Protein AF-A0A0G0PW01-F1 (afdb_monomer)

Structure (mmCIF, N/CA/C/O backbone):
data_AF-A0A0G0PW01-F1
#
_entry.id   AF-A0A0G0PW01-F1
#
loop_
_atom_site.group_PDB
_atom_site.id
_atom_site.type_symbol
_atom_site.label_atom_id
_atom_site.label_alt_id
_atom_site.label_comp_id
_atom_site.label_asym_id
_atom_site.label_entity_id
_atom_site.label_seq_id
_atom_site.pdbx_PDB_ins_code
_atom_site.Cartn_x
_atom_site.Cartn_y
_atom_site.Cartn_z
_atom_site.occupancy
_atom_site.B_iso_or_equiv
_atom_site.auth_seq_id
_atom_site.auth_comp_id
_atom_site.auth_asym_id
_atom_site.auth_atom_id
_atom_site.pdbx_PDB_model_num
ATOM 1 N N . MET A 1 1 ? 9.318 -10.463 50.114 1.00 47.72 1 MET A N 1
ATOM 2 C CA . MET A 1 1 ? 10.309 -10.857 49.089 1.00 47.72 1 MET A CA 1
ATOM 3 C C . MET A 1 1 ? 9.824 -12.119 48.393 1.00 47.72 1 MET A C 1
ATOM 5 O O . MET A 1 1 ? 9.838 -13.166 49.015 1.00 47.72 1 MET A O 1
ATOM 9 N N . LYS A 1 2 ? 9.336 -11.999 47.157 1.00 45.19 2 LYS A N 1
ATOM 10 C CA . LYS A 1 2 ? 9.163 -13.082 46.170 1.00 45.19 2 LYS A CA 1
ATOM 11 C C . LYS A 1 2 ? 8.959 -12.382 44.826 1.00 45.19 2 LYS A C 1
ATOM 13 O O . LYS A 1 2 ? 7.853 -12.208 44.335 1.00 45.19 2 LYS A O 1
ATOM 18 N N . ARG A 1 3 ? 10.058 -11.781 44.368 1.00 47.78 3 ARG A N 1
ATOM 19 C CA . ARG A 1 3 ? 10.179 -11.197 43.038 1.00 47.78 3 ARG A CA 1
ATOM 20 C C . ARG A 1 3 ? 10.424 -12.338 42.046 1.00 47.78 3 ARG A C 1
ATOM 22 O O . ARG A 1 3 ? 11.054 -13.321 42.420 1.00 47.78 3 ARG A O 1
ATOM 29 N N . LEU A 1 4 ? 10.017 -12.103 40.800 1.00 53.31 4 LEU A N 1
ATOM 30 C CA . LEU A 1 4 ? 10.649 -12.639 39.589 1.00 53.31 4 LEU A CA 1
ATOM 31 C C . LEU A 1 4 ? 10.606 -14.163 39.408 1.00 53.31 4 LEU A C 1
ATOM 33 O O . LEU A 1 4 ? 11.630 -14.814 39.544 1.00 53.31 4 LEU A O 1
ATOM 37 N N . LEU A 1 5 ? 9.455 -14.717 39.012 1.00 52.75 5 LEU A N 1
ATOM 38 C CA . LEU A 1 5 ? 9.391 -16.038 38.359 1.00 52.75 5 LEU A CA 1
ATOM 39 C C . LEU A 1 5 ? 8.287 -16.103 37.283 1.00 52.75 5 LEU A C 1
ATOM 41 O O . LEU A 1 5 ? 7.531 -17.064 37.225 1.00 52.75 5 LEU A O 1
ATOM 45 N N . ILE A 1 6 ? 8.166 -15.077 36.433 1.00 54.22 6 ILE A N 1
ATOM 46 C CA . ILE A 1 6 ? 7.366 -15.160 35.192 1.00 54.22 6 ILE A CA 1
ATOM 47 C C . ILE A 1 6 ? 8.148 -14.466 34.071 1.00 54.22 6 ILE A C 1
ATOM 49 O O . ILE A 1 6 ? 7.755 -13.445 33.524 1.00 54.22 6 ILE A O 1
ATOM 53 N N . THR A 1 7 ? 9.336 -14.984 33.789 1.00 53.75 7 THR A N 1
ATOM 54 C CA . THR A 1 7 ? 10.178 -14.557 32.666 1.00 53.75 7 THR A CA 1
ATOM 55 C C . THR A 1 7 ? 10.731 -15.804 32.018 1.00 53.75 7 THR A C 1
ATOM 57 O O . THR A 1 7 ? 11.849 -16.191 32.335 1.00 53.75 7 THR A O 1
ATOM 60 N N . THR A 1 8 ? 9.906 -16.470 31.211 1.00 56.50 8 THR A N 1
ATOM 61 C CA . THR A 1 8 ? 10.249 -17.310 30.046 1.00 56.50 8 THR A CA 1
ATOM 62 C C . THR A 1 8 ? 9.093 -18.267 29.793 1.00 56.50 8 THR A C 1
ATOM 64 O O . THR A 1 8 ? 8.891 -19.185 30.574 1.00 56.50 8 THR A O 1
ATOM 67 N N . PHE A 1 9 ? 8.346 -18.059 28.707 1.00 50.28 9 PHE A N 1
ATOM 68 C CA . PHE A 1 9 ? 7.967 -19.140 27.797 1.00 50.28 9 PHE A CA 1
ATOM 69 C C . PHE A 1 9 ? 7.295 -18.567 26.537 1.00 50.28 9 PHE A C 1
ATOM 71 O O . PHE A 1 9 ? 6.239 -17.953 26.610 1.00 50.28 9 PHE A O 1
ATOM 78 N N . ILE A 1 10 ? 7.934 -18.856 25.399 1.00 53.47 10 ILE A N 1
ATOM 79 C CA . ILE A 1 10 ? 7.329 -19.067 24.077 1.00 53.47 10 ILE A CA 1
ATOM 80 C C . ILE A 1 10 ? 6.764 -17.826 23.373 1.00 53.47 10 ILE A C 1
ATOM 82 O O . ILE A 1 10 ? 5.617 -17.452 23.557 1.00 53.47 10 ILE A O 1
ATOM 86 N N . PHE A 1 11 ? 7.543 -17.288 22.436 1.00 50.56 11 PHE A N 1
ATOM 87 C CA . PHE A 1 11 ? 7.247 -17.482 21.010 1.00 50.56 11 PHE A CA 1
ATOM 88 C C . PHE A 1 11 ? 8.539 -17.244 20.218 1.00 50.56 11 PHE A C 1
ATOM 90 O O . PHE A 1 11 ? 8.787 -16.198 19.629 1.00 50.56 11 PHE A O 1
ATOM 97 N N . GLY A 1 12 ? 9.422 -18.244 20.279 1.00 49.25 12 GLY A N 1
ATOM 98 C CA . GLY A 1 12 ? 10.490 -18.409 19.302 1.00 49.25 12 GLY A CA 1
ATOM 99 C C . GLY A 1 12 ? 9.874 -18.893 17.995 1.00 49.25 12 GLY A C 1
ATOM 100 O O . GLY A 1 12 ? 9.950 -20.072 17.675 1.00 49.25 12 GLY A O 1
ATOM 101 N N . SER A 1 13 ? 9.208 -17.998 17.275 1.00 56.59 13 SER A N 1
ATOM 102 C CA . SER A 1 13 ? 8.782 -18.226 15.900 1.00 56.59 13 SER A CA 1
ATOM 103 C C . SER A 1 13 ? 9.804 -17.579 14.979 1.00 56.59 13 SER A C 1
ATOM 105 O O . SER A 1 13 ? 9.817 -16.368 14.789 1.00 56.59 13 SER A O 1
ATOM 107 N N . LEU A 1 14 ? 10.698 -18.439 14.491 1.00 51.69 14 LEU A N 1
ATOM 108 C CA . LEU A 1 14 ? 11.263 -18.436 13.146 1.00 51.69 14 LEU A CA 1
ATOM 109 C C . LEU A 1 14 ? 11.330 -17.061 12.460 1.00 51.69 14 LEU A C 1
ATOM 111 O O . LEU A 1 14 ? 10.460 -16.706 11.674 1.00 51.69 14 LEU A O 1
ATOM 115 N N . LEU A 1 15 ? 12.450 -16.366 12.639 1.00 51.12 15 LEU A N 1
ATOM 116 C CA . LEU A 1 15 ? 12.976 -15.498 11.589 1.00 51.12 15 LEU A CA 1
ATOM 117 C C . LEU A 1 15 ? 13.936 -16.332 10.738 1.00 51.12 15 LEU A C 1
ATOM 119 O O . LEU A 1 15 ? 15.152 -16.164 10.781 1.00 51.12 15 LEU A O 1
ATOM 123 N N . VAL A 1 16 ? 13.384 -17.288 9.987 1.00 55.12 16 VAL A N 1
ATOM 124 C CA . VAL A 1 16 ? 14.065 -17.770 8.785 1.00 55.12 16 VAL A CA 1
ATOM 125 C C . VAL A 1 16 ? 13.809 -16.691 7.744 1.00 55.12 16 VAL A C 1
ATOM 127 O O . VAL A 1 16 ? 12.796 -16.716 7.052 1.00 55.12 16 VAL A O 1
ATOM 130 N N . ALA A 1 17 ? 14.706 -15.708 7.673 1.00 48.94 17 ALA A N 1
ATOM 131 C CA . ALA A 1 17 ? 14.814 -14.835 6.513 1.00 48.94 17 ALA A CA 1
ATOM 132 C C . ALA A 1 17 ? 15.325 -15.692 5.346 1.00 48.94 17 ALA A C 1
ATOM 134 O O . ALA A 1 17 ? 16.511 -15.709 5.024 1.00 48.94 17 ALA A O 1
ATOM 135 N N . GLY A 1 18 ? 14.435 -16.510 4.783 1.00 51.41 18 GLY A N 1
ATOM 136 C CA . GLY A 1 18 ? 14.690 -17.195 3.532 1.00 51.41 18 GLY A CA 1
ATOM 137 C C . GLY A 1 18 ? 14.841 -16.134 2.457 1.00 51.41 18 GLY A C 1
ATOM 138 O O . GLY A 1 18 ? 13.980 -15.272 2.307 1.00 51.41 18 GLY A O 1
ATOM 139 N N . SER A 1 19 ? 15.951 -16.172 1.729 1.00 57.81 19 SER A N 1
ATOM 140 C CA . SER A 1 19 ? 16.142 -15.352 0.542 1.00 57.81 19 SER A CA 1
ATOM 141 C C . SER A 1 19 ? 15.100 -15.781 -0.492 1.00 57.81 19 SER A C 1
ATOM 143 O O . SER A 1 19 ? 15.288 -16.778 -1.191 1.00 57.81 19 SER A O 1
ATOM 145 N N . VAL A 1 20 ? 13.978 -15.065 -0.569 1.00 50.69 20 VAL A N 1
ATOM 146 C CA . VAL A 1 20 ? 13.035 -15.197 -1.680 1.00 50.69 20 VAL A CA 1
ATOM 147 C C . VAL A 1 20 ? 13.731 -14.655 -2.923 1.00 50.69 20 VAL A C 1
ATOM 149 O O . VAL A 1 20 ? 13.790 -13.457 -3.172 1.00 50.69 20 VAL A O 1
ATOM 152 N N . ASN A 1 21 ? 14.360 -15.551 -3.680 1.00 51.66 21 ASN A N 1
ATOM 153 C CA . ASN A 1 21 ? 14.868 -15.212 -4.998 1.00 51.66 21 ASN A CA 1
ATOM 154 C C . ASN A 1 21 ? 13.649 -15.094 -5.916 1.00 51.66 21 ASN A C 1
ATOM 156 O O . ASN A 1 21 ? 13.054 -16.106 -6.283 1.00 51.66 21 ASN A O 1
ATOM 160 N N . ALA A 1 22 ? 13.266 -13.868 -6.271 1.00 51.78 22 ALA A N 1
ATOM 161 C CA . ALA A 1 22 ? 12.270 -13.598 -7.302 1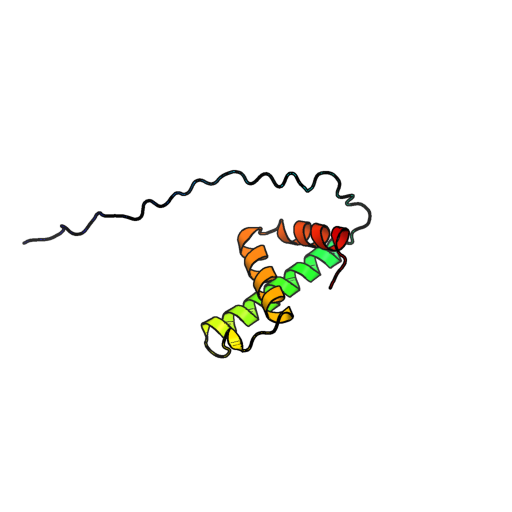.00 51.78 22 ALA A CA 1
ATOM 162 C C . ALA A 1 22 ? 12.851 -13.976 -8.682 1.00 51.78 22 ALA A C 1
ATOM 164 O O . ALA A 1 22 ? 13.260 -13.130 -9.470 1.00 51.78 22 ALA A O 1
ATOM 165 N N . GLN A 1 23 ? 12.951 -15.280 -8.961 1.00 51.28 23 GLN A N 1
ATOM 166 C CA . GLN A 1 23 ? 13.566 -15.830 -10.180 1.00 51.28 23 GLN A CA 1
ATOM 167 C C . GLN A 1 23 ? 12.717 -15.612 -11.446 1.00 51.28 23 GLN A C 1
ATOM 169 O O . GLN A 1 23 ? 13.181 -15.892 -12.547 1.00 51.28 23 GLN A O 1
ATOM 174 N N . MET A 1 24 ? 11.492 -15.096 -11.311 1.00 51.69 24 MET A N 1
ATOM 175 C CA . MET A 1 24 ? 10.579 -14.832 -12.433 1.00 51.69 24 MET A CA 1
ATOM 176 C C . MET A 1 24 ? 10.896 -13.524 -13.190 1.00 51.69 24 MET A C 1
ATOM 178 O O . MET A 1 24 ? 10.285 -13.264 -14.218 1.00 51.69 24 MET A O 1
ATOM 182 N N . MET A 1 25 ? 11.880 -12.728 -12.748 1.00 56.22 25 MET A N 1
ATOM 183 C CA . MET A 1 25 ? 12.142 -11.371 -13.274 1.00 56.22 25 MET A CA 1
ATOM 184 C C . MET A 1 25 ? 13.196 -11.288 -14.394 1.00 56.22 25 MET A C 1
ATOM 186 O O . MET A 1 25 ? 13.688 -10.212 -14.724 1.00 56.22 25 MET A O 1
ATOM 190 N N . GLY A 1 26 ? 13.590 -12.421 -14.980 1.00 52.88 26 GLY A N 1
ATOM 191 C CA . GLY A 1 26 ? 14.800 -12.529 -15.807 1.00 52.88 26 GLY A CA 1
ATOM 192 C C . GLY A 1 26 ? 14.788 -11.844 -17.182 1.00 52.88 26 GLY A C 1
ATOM 193 O O . GLY A 1 26 ? 15.805 -11.915 -17.866 1.00 52.88 26 GLY A O 1
ATOM 194 N N . ASN A 1 27 ? 13.692 -11.211 -17.618 1.00 59.03 27 ASN A N 1
ATOM 195 C CA . ASN A 1 27 ? 13.595 -10.645 -18.975 1.00 59.03 27 ASN A CA 1
ATOM 196 C C . ASN A 1 27 ? 12.902 -9.272 -19.057 1.00 59.03 27 ASN A C 1
ATOM 198 O O . ASN A 1 27 ? 12.380 -8.904 -20.109 1.00 59.03 27 ASN A O 1
ATOM 202 N N . PHE A 1 28 ? 12.885 -8.508 -17.964 1.00 65.25 28 PHE A N 1
ATOM 203 C CA . PHE A 1 28 ? 12.332 -7.156 -17.976 1.00 65.25 28 PHE A CA 1
ATOM 204 C C . PHE A 1 28 ? 13.263 -6.190 -18.733 1.00 65.25 28 PHE A C 1
ATOM 206 O O . PHE A 1 28 ? 14.378 -5.892 -18.294 1.00 65.25 28 PHE A O 1
ATOM 213 N N . SER A 1 29 ? 12.818 -5.708 -19.899 1.00 61.06 29 SER A N 1
ATOM 214 C CA . SER A 1 29 ? 13.557 -4.719 -20.693 1.00 61.06 29 SER A CA 1
ATOM 215 C C . SER A 1 29 ? 13.215 -3.307 -20.214 1.00 61.06 29 SER A C 1
ATOM 217 O O . SER A 1 29 ? 12.178 -2.753 -20.559 1.00 61.06 29 SER A O 1
ATOM 219 N N . ASN A 1 30 ? 14.122 -2.726 -19.433 1.00 63.72 30 ASN A N 1
ATOM 220 C CA . ASN A 1 30 ? 13.991 -1.441 -18.732 1.00 63.72 30 ASN A CA 1
ATOM 221 C C . ASN A 1 30 ? 13.887 -0.204 -19.675 1.00 63.72 30 ASN A C 1
ATOM 223 O O . ASN A 1 30 ? 13.468 0.874 -19.274 1.00 63.72 30 ASN A O 1
ATOM 227 N N . THR A 1 31 ? 14.218 -0.344 -20.961 1.00 63.56 31 THR A N 1
ATOM 228 C CA . THR A 1 31 ? 14.447 0.782 -21.889 1.00 63.56 31 THR A CA 1
ATOM 229 C C . THR A 1 31 ? 13.208 1.549 -22.367 1.00 63.56 31 THR A C 1
ATOM 231 O O . THR A 1 31 ? 13.374 2.573 -23.023 1.00 63.56 31 THR A O 1
ATOM 234 N N . THR A 1 32 ? 11.990 1.069 -22.107 1.00 73.88 32 THR A N 1
ATOM 235 C CA . THR A 1 32 ? 10.739 1.716 -22.564 1.00 73.88 32 THR A CA 1
ATOM 236 C C . THR A 1 32 ? 9.866 2.238 -21.427 1.00 73.88 32 THR A C 1
ATOM 238 O O . THR A 1 32 ? 8.774 2.725 -21.696 1.00 73.88 32 THR A O 1
ATOM 241 N N . VAL A 1 33 ? 10.313 2.110 -20.177 1.00 80.56 33 VAL A N 1
ATOM 242 C CA . VAL A 1 33 ? 9.533 2.490 -18.994 1.00 80.56 33 VAL A CA 1
ATOM 243 C C . VAL A 1 33 ? 9.905 3.908 -18.572 1.00 80.56 33 VAL A C 1
ATOM 245 O O . VAL A 1 33 ? 11.088 4.205 -18.387 1.00 80.56 33 VAL A O 1
ATOM 248 N N . ASP A 1 34 ? 8.908 4.783 -18.416 1.00 88.19 34 ASP A N 1
ATOM 249 C CA . ASP A 1 34 ? 9.105 6.075 -17.759 1.00 88.19 34 ASP A CA 1
ATOM 250 C C . ASP A 1 34 ? 9.198 5.857 -16.245 1.00 88.19 34 ASP A C 1
ATOM 252 O O . ASP A 1 34 ? 8.207 5.738 -15.530 1.00 88.19 34 ASP A O 1
ATOM 256 N N . TRP A 1 35 ? 10.428 5.767 -15.747 1.00 87.75 35 TRP A N 1
ATOM 257 C CA . TRP A 1 35 ? 10.681 5.527 -14.328 1.00 87.75 35 TRP A CA 1
ATOM 258 C C . TRP A 1 35 ? 10.240 6.660 -13.418 1.00 87.75 35 TRP A C 1
ATOM 260 O O . TRP A 1 35 ? 9.976 6.400 -12.248 1.00 87.75 35 TRP A O 1
ATOM 270 N N . ASN A 1 36 ? 10.183 7.897 -13.915 1.00 91.12 36 ASN A N 1
ATOM 271 C CA . ASN A 1 36 ? 9.709 8.999 -13.087 1.00 91.12 36 ASN A CA 1
ATOM 272 C C . ASN A 1 36 ? 8.207 8.851 -12.860 1.00 91.12 36 ASN A C 1
ATOM 274 O O . ASN A 1 36 ? 7.766 8.942 -11.718 1.00 91.12 36 ASN A O 1
ATOM 278 N N . GLU A 1 37 ? 7.462 8.547 -13.925 1.00 90.44 37 GLU A N 1
ATOM 279 C CA . GLU A 1 37 ? 6.029 8.271 -13.848 1.00 90.44 37 GLU A CA 1
ATOM 280 C C . GLU A 1 37 ? 5.745 7.072 -12.940 1.00 90.44 37 GLU A C 1
ATOM 282 O O . GLU A 1 37 ? 4.963 7.204 -12.007 1.00 90.44 37 GLU A O 1
ATOM 287 N N . VAL A 1 38 ? 6.441 5.942 -13.117 1.00 90.81 38 VAL A N 1
ATOM 288 C CA . VAL A 1 38 ? 6.222 4.750 -12.278 1.00 90.81 38 VAL A CA 1
ATOM 289 C C . VAL A 1 38 ? 6.509 5.022 -10.802 1.00 90.81 38 VAL A C 1
ATOM 291 O O . VAL A 1 38 ? 5.741 4.603 -9.936 1.00 90.81 38 VAL A O 1
ATOM 294 N N . VAL A 1 39 ? 7.612 5.706 -10.485 1.00 92.31 39 VAL A N 1
ATOM 295 C CA . VAL A 1 39 ? 7.964 6.015 -9.091 1.00 92.31 39 VAL A CA 1
ATOM 296 C C . VAL A 1 39 ? 6.949 6.975 -8.475 1.00 92.31 39 VAL A C 1
ATOM 298 O O . VAL A 1 39 ? 6.534 6.764 -7.337 1.00 92.31 39 VAL A O 1
ATOM 301 N N . GLU A 1 40 ? 6.532 8.008 -9.210 1.00 94.56 40 GLU A N 1
ATOM 302 C CA . GLU A 1 40 ? 5.514 8.954 -8.748 1.00 94.56 40 GLU A CA 1
ATOM 303 C C . GLU A 1 40 ? 4.156 8.266 -8.554 1.00 94.56 40 GLU A C 1
ATOM 305 O O . GLU A 1 40 ? 3.514 8.462 -7.520 1.00 94.56 40 GLU A O 1
ATOM 310 N N . HIS A 1 41 ? 3.761 7.412 -9.500 1.00 92.88 41 HIS A N 1
ATOM 311 C CA . HIS A 1 41 ? 2.534 6.626 -9.446 1.00 92.88 41 HIS A CA 1
ATOM 312 C C . HIS A 1 41 ? 2.509 5.716 -8.219 1.00 92.88 41 HIS A C 1
ATOM 314 O O . HIS A 1 41 ? 1.612 5.827 -7.387 1.00 92.88 41 HIS A O 1
ATOM 320 N N . THR A 1 42 ? 3.559 4.908 -8.050 1.00 94.44 42 THR A N 1
ATOM 321 C CA . THR A 1 42 ? 3.691 3.976 -6.922 1.00 94.44 42 THR A CA 1
ATOM 322 C C . THR A 1 42 ? 3.651 4.727 -5.587 1.00 94.44 42 THR A C 1
ATOM 324 O O . THR A 1 42 ? 2.965 4.323 -4.651 1.00 94.44 42 THR A O 1
ATOM 327 N N . ALA A 1 43 ? 4.346 5.867 -5.485 1.00 96.12 43 ALA A N 1
ATOM 328 C CA . ALA A 1 43 ? 4.349 6.672 -4.264 1.00 96.12 43 ALA A CA 1
ATOM 329 C C . ALA A 1 43 ? 2.963 7.252 -3.932 1.00 96.12 43 ALA A C 1
ATOM 331 O O . ALA A 1 43 ? 2.610 7.378 -2.755 1.00 96.12 43 ALA A O 1
ATOM 332 N N . ARG A 1 44 ? 2.176 7.611 -4.953 1.00 96.62 44 ARG A N 1
ATOM 333 C CA . ARG A 1 44 ? 0.793 8.065 -4.782 1.00 96.62 44 ARG A CA 1
ATOM 334 C C . ARG A 1 44 ? -0.100 6.929 -4.287 1.00 96.62 44 ARG A C 1
ATOM 336 O O . ARG A 1 44 ? -0.791 7.124 -3.290 1.00 96.62 44 ARG A O 1
ATOM 343 N N . GLU A 1 45 ? -0.040 5.759 -4.915 1.00 96.00 45 GLU A N 1
ATOM 344 C CA . GLU A 1 45 ? -0.837 4.586 -4.527 1.00 96.00 45 GLU A CA 1
ATOM 345 C C . GLU A 1 45 ? -0.538 4.139 -3.089 1.00 96.00 45 GLU A C 1
ATOM 347 O O . GLU A 1 45 ? -1.448 3.919 -2.286 1.00 96.00 45 GLU A O 1
ATOM 352 N N . GLU A 1 46 ? 0.740 4.102 -2.703 1.00 97.75 46 GLU A N 1
ATOM 353 C CA . GLU A 1 46 ? 1.142 3.806 -1.325 1.00 97.75 46 GLU A CA 1
ATOM 354 C C . GLU A 1 46 ? 0.578 4.819 -0.318 1.00 97.75 46 GLU A C 1
ATOM 356 O O . GLU A 1 46 ? 0.194 4.456 0.801 1.00 97.75 46 GLU A O 1
ATOM 361 N N . GLN A 1 47 ? 0.534 6.102 -0.689 1.00 98.25 47 GLN A N 1
ATOM 362 C CA . GLN A 1 47 ? -0.010 7.158 0.159 1.00 98.25 47 GLN A CA 1
ATOM 363 C C . GLN A 1 47 ? -1.537 7.046 0.286 1.00 98.25 47 GLN A C 1
ATOM 365 O O . GLN A 1 47 ? -2.059 7.168 1.397 1.00 98.25 47 GLN A O 1
ATOM 370 N N . GLU A 1 48 ? -2.247 6.756 -0.802 1.00 98.00 48 GLU A N 1
ATOM 371 C CA . GLU A 1 48 ? -3.692 6.502 -0.793 1.00 98.00 48 GLU A CA 1
ATOM 372 C C . GLU A 1 48 ? -4.034 5.281 0.076 1.00 98.00 48 GLU A C 1
ATOM 374 O O . GLU A 1 48 ? -4.916 5.349 0.942 1.00 98.00 48 GLU A O 1
ATOM 379 N N . GLY A 1 49 ? -3.261 4.199 -0.043 1.00 98.06 49 GLY A N 1
ATOM 380 C CA . GLY A 1 49 ? -3.398 3.009 0.795 1.00 98.06 49 GLY A CA 1
ATOM 381 C C . GLY A 1 49 ? -3.113 3.277 2.264 1.00 98.06 49 GLY A C 1
ATOM 382 O O . GLY A 1 49 ? -3.830 2.784 3.137 1.00 98.06 49 GLY A O 1
ATOM 383 N N . LYS A 1 50 ? -2.138 4.135 2.571 1.00 98.50 50 LYS A N 1
ATOM 384 C CA . LYS A 1 50 ? -1.871 4.575 3.943 1.00 98.50 50 LYS A CA 1
ATOM 385 C C . LYS A 1 50 ? -3.036 5.372 4.527 1.00 98.50 50 LYS A C 1
ATOM 387 O O . LYS A 1 50 ? -3.372 5.205 5.700 1.00 98.50 50 LYS A O 1
ATOM 392 N N . GLU A 1 51 ? -3.652 6.251 3.746 1.00 98.56 51 GLU A N 1
ATOM 393 C CA . GLU A 1 51 ? -4.824 7.016 4.180 1.00 98.56 51 GLU A CA 1
ATOM 394 C C . GLU A 1 51 ? -6.030 6.112 4.424 1.00 98.56 51 GLU A C 1
ATOM 396 O O . GLU A 1 51 ? -6.704 6.242 5.451 1.00 98.56 51 GLU A O 1
ATOM 401 N N . LEU A 1 52 ? -6.264 5.153 3.530 1.00 98.38 52 LEU A N 1
ATOM 402 C CA . LEU A 1 52 ? -7.310 4.151 3.685 1.00 98.38 52 LEU A CA 1
ATOM 403 C C . LEU A 1 52 ? -7.065 3.267 4.919 1.00 98.38 52 LEU A C 1
ATOM 405 O O . LEU A 1 52 ? -7.974 3.041 5.723 1.00 98.38 52 LEU A O 1
ATOM 409 N N . TRP A 1 53 ? -5.815 2.854 5.138 1.00 98.38 53 TRP A N 1
ATOM 410 C CA . TRP A 1 53 ? -5.392 2.127 6.331 1.00 98.38 53 TRP A CA 1
ATOM 411 C C . TRP A 1 53 ? -5.645 2.922 7.616 1.00 98.38 53 TRP A C 1
ATOM 413 O O . TRP A 1 53 ? -6.166 2.375 8.591 1.00 98.38 53 TRP A O 1
ATOM 423 N N . ASN A 1 54 ? -5.353 4.224 7.624 1.00 98.56 54 ASN A N 1
ATOM 424 C CA . ASN A 1 54 ? -5.619 5.080 8.780 1.00 98.56 54 ASN A CA 1
ATOM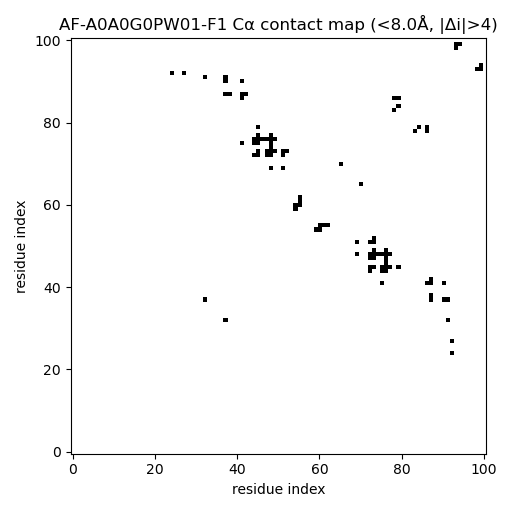 425 C C . ASN A 1 54 ? -7.117 5.150 9.110 1.00 98.56 54 ASN A C 1
ATOM 427 O O . ASN A 1 54 ? -7.479 5.070 10.285 1.00 98.56 54 ASN A O 1
ATOM 431 N N . LYS A 1 55 ? -7.992 5.228 8.099 1.00 98.38 55 LYS A N 1
ATOM 432 C CA . LYS A 1 55 ? -9.455 5.206 8.290 1.00 98.38 55 LYS A CA 1
ATOM 433 C C . LYS A 1 55 ? -9.934 3.880 8.886 1.00 98.38 55 LYS A C 1
ATOM 435 O O . LYS A 1 55 ? -10.771 3.886 9.790 1.00 98.38 55 LYS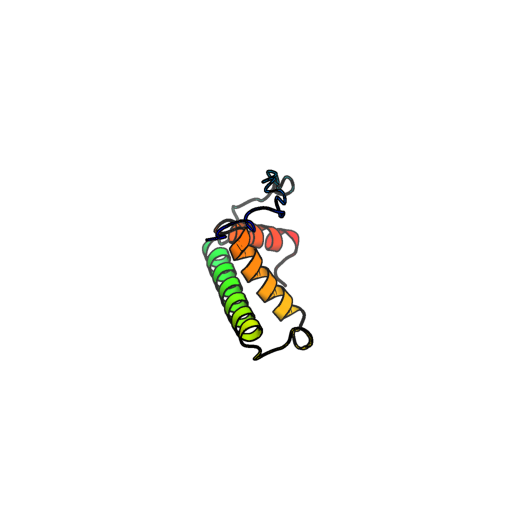 A O 1
ATOM 440 N N . LEU A 1 56 ? -9.372 2.750 8.441 1.00 98.00 56 LEU A N 1
ATOM 441 C CA . LEU A 1 56 ? -9.646 1.432 9.032 1.00 98.00 56 LEU A CA 1
ATOM 442 C C . LEU A 1 56 ? -9.206 1.369 10.501 1.00 98.00 56 LEU A C 1
ATOM 444 O O . LEU A 1 56 ? -9.969 0.928 11.360 1.00 98.00 56 LEU A O 1
ATOM 448 N N . GLN A 1 57 ? -7.998 1.848 10.813 1.00 97.94 57 GLN A N 1
ATOM 449 C CA . GLN A 1 57 ? -7.479 1.881 12.187 1.00 97.94 57 GLN A CA 1
ATOM 450 C C . GLN A 1 57 ? -8.312 2.790 13.102 1.00 97.94 57 GLN A C 1
ATOM 452 O O . GLN A 1 57 ? -8.566 2.446 14.259 1.00 97.94 57 GLN A O 1
ATOM 457 N N . ALA A 1 58 ? -8.786 3.920 12.573 1.00 98.31 58 ALA A N 1
ATOM 458 C CA . ALA A 1 58 ? -9.683 4.844 13.260 1.00 98.31 58 ALA A CA 1
ATOM 459 C C . ALA A 1 58 ? -11.131 4.327 13.370 1.00 98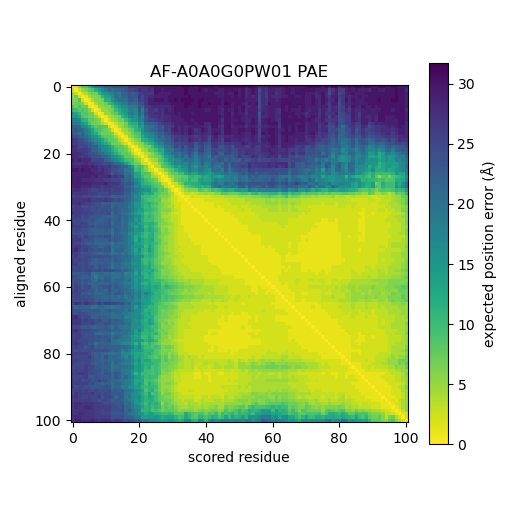.31 58 ALA A C 1
ATOM 461 O O . ALA A 1 58 ? -11.939 4.934 14.073 1.00 98.31 58 ALA A O 1
ATOM 462 N N . LYS A 1 59 ? -11.455 3.190 12.734 1.00 97.56 59 LYS A N 1
ATOM 463 C CA . LYS A 1 59 ? -12.808 2.613 12.637 1.00 97.56 59 LYS A CA 1
ATOM 464 C C . LYS A 1 59 ? -13.823 3.541 11.961 1.00 97.56 59 LYS A C 1
ATOM 466 O O . LYS A 1 59 ? -15.018 3.453 12.235 1.00 97.56 59 LYS A O 1
ATOM 471 N N . GLU A 1 60 ? -13.352 4.429 11.092 1.00 98.00 60 GLU A N 1
ATOM 472 C CA . GLU A 1 60 ? -14.206 5.308 10.284 1.00 98.00 60 GLU A CA 1
ATOM 473 C C . GLU A 1 60 ? -14.869 4.541 9.133 1.00 98.00 60 GLU A C 1
ATOM 475 O O . GLU A 1 60 ? -15.963 4.889 8.698 1.00 98.00 60 GLU A O 1
ATOM 480 N N . ILE A 1 61 ? -14.224 3.464 8.680 1.00 97.06 61 ILE A N 1
ATOM 481 C CA . ILE A 1 61 ? -14.736 2.517 7.690 1.00 97.06 61 ILE A CA 1
ATOM 482 C C . ILE A 1 61 ? -14.511 1.081 8.183 1.00 97.06 61 ILE A C 1
ATOM 484 O O . ILE A 1 61 ? -13.663 0.831 9.043 1.00 97.06 61 ILE A O 1
ATOM 488 N N . ALA A 1 62 ? -15.270 0.136 7.634 1.00 96.94 62 ALA A N 1
ATOM 489 C CA . ALA A 1 62 ? -15.159 -1.289 7.934 1.00 96.94 62 ALA A CA 1
ATOM 490 C C . ALA A 1 62 ? -14.732 -2.053 6.679 1.00 96.94 62 ALA A C 1
ATOM 492 O O . ALA A 1 62 ? -15.085 -1.646 5.575 1.00 96.94 62 ALA A O 1
ATOM 493 N N . CYS A 1 63 ? -14.024 -3.174 6.846 1.00 95.69 63 CYS A N 1
ATOM 494 C CA . CYS A 1 63 ? -13.538 -3.973 5.716 1.00 95.69 63 CYS A CA 1
ATOM 495 C C . CYS A 1 63 ? -14.673 -4.423 4.783 1.00 95.69 63 CYS A C 1
ATOM 497 O O . CYS A 1 63 ? -14.524 -4.398 3.573 1.00 95.69 63 CYS A O 1
ATOM 499 N N . GLU A 1 64 ? -15.839 -4.771 5.330 1.00 96.94 64 GLU A N 1
ATOM 500 C CA . GLU A 1 64 ? -17.018 -5.171 4.543 1.00 96.94 64 GLU A CA 1
ATOM 501 C C . GLU A 1 64 ? -17.554 -4.085 3.595 1.00 96.94 64 GLU A C 1
ATOM 503 O O . GLU A 1 64 ? -18.328 -4.399 2.698 1.00 96.94 64 GLU A O 1
ATOM 508 N N . ASN A 1 65 ? -17.139 -2.829 3.789 1.00 96.94 65 ASN A N 1
ATOM 509 C CA . ASN A 1 65 ? -17.521 -1.692 2.955 1.00 96.94 65 ASN A CA 1
ATOM 510 C C . ASN A 1 65 ? -16.448 -1.318 1.924 1.00 96.94 65 ASN A C 1
ATOM 512 O O . ASN A 1 65 ? -16.609 -0.295 1.264 1.00 96.94 65 ASN A O 1
ATOM 516 N N . LEU A 1 66 ? -15.358 -2.087 1.832 1.00 97.44 66 LEU A N 1
ATOM 517 C CA . LEU A 1 66 ? -14.333 -1.877 0.817 1.00 97.44 66 LEU A CA 1
ATOM 518 C C . LEU A 1 66 ? -14.702 -2.591 -0.480 1.00 97.44 66 LEU A C 1
ATOM 520 O O . LEU A 1 66 ? -15.148 -3.741 -0.447 1.00 97.44 66 LEU A O 1
ATOM 524 N N . ASP A 1 67 ? -14.488 -1.916 -1.602 1.00 97.19 67 ASP A N 1
ATOM 525 C CA . ASP A 1 67 ? -14.519 -2.525 -2.931 1.00 97.19 67 ASP A CA 1
ATOM 526 C C . ASP A 1 67 ? -13.139 -3.071 -3.344 1.00 97.19 67 ASP A C 1
ATOM 528 O O . ASP A 1 67 ? -12.143 -2.932 -2.627 1.00 97.19 67 ASP A O 1
ATOM 532 N N . ASP A 1 68 ? -13.093 -3.752 -4.491 1.00 96.19 68 ASP A N 1
ATOM 533 C CA . ASP A 1 68 ? -11.882 -4.412 -4.991 1.00 96.19 68 ASP A CA 1
ATOM 534 C C . ASP A 1 68 ? -10.740 -3.414 -5.258 1.00 96.19 68 ASP A C 1
ATOM 536 O O . ASP A 1 68 ? -9.582 -3.719 -4.969 1.00 96.19 68 ASP A O 1
ATOM 540 N N . GLU A 1 69 ? -11.058 -2.203 -5.726 1.00 95.19 69 GLU A N 1
ATOM 541 C CA . GLU A 1 69 ? -10.085 -1.126 -5.954 1.00 95.19 69 GLU A CA 1
ATOM 542 C C . GLU A 1 69 ? -9.455 -0.682 -4.628 1.00 95.19 69 GLU A C 1
ATOM 544 O O . GLU A 1 69 ? -8.234 -0.617 -4.488 1.00 95.19 69 GLU A O 1
ATOM 549 N N . GLN A 1 70 ? -10.274 -0.479 -3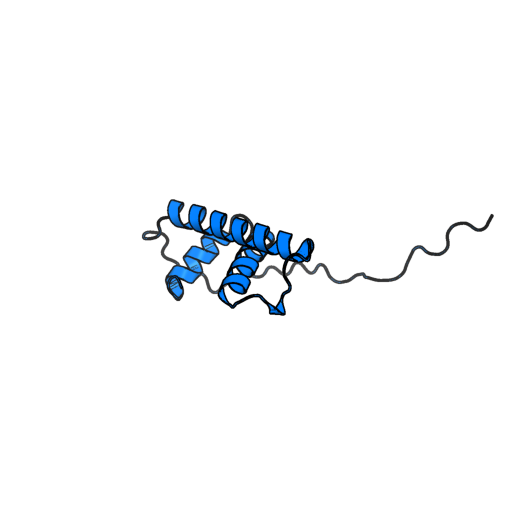.597 1.00 97.00 70 GLN A N 1
ATOM 550 C CA . GLN A 1 70 ? -9.810 -0.130 -2.257 1.00 97.00 70 GLN A CA 1
ATOM 551 C C . GLN A 1 70 ? -8.963 -1.235 -1.614 1.00 97.00 70 GLN A C 1
ATOM 553 O O . GLN A 1 70 ? -8.019 -0.943 -0.871 1.00 97.00 70 GLN A O 1
ATOM 558 N N . TYR A 1 71 ? -9.257 -2.505 -1.896 1.00 97.44 71 TYR A N 1
ATOM 559 C CA . TYR A 1 71 ? -8.381 -3.606 -1.499 1.00 97.44 71 TYR A CA 1
ATOM 560 C C . TYR A 1 71 ? -7.043 -3.586 -2.243 1.00 97.44 71 TYR A C 1
ATOM 562 O O . TYR A 1 71 ? -6.014 -3.833 -1.609 1.00 97.44 71 TYR A O 1
ATOM 570 N N . GLY A 1 72 ? -7.043 -3.255 -3.536 1.00 95.56 72 GLY A N 1
ATOM 571 C CA . GLY A 1 72 ? -5.830 -3.040 -4.328 1.00 95.56 72 GLY A CA 1
ATOM 572 C C . GLY A 1 72 ? -4.951 -1.943 -3.731 1.00 95.56 72 GLY A C 1
ATOM 573 O O . GLY A 1 72 ? -3.803 -2.196 -3.378 1.00 95.56 72 GLY A O 1
ATOM 574 N N . VAL A 1 73 ? -5.534 -0.774 -3.465 1.00 96.56 73 VAL A N 1
ATOM 57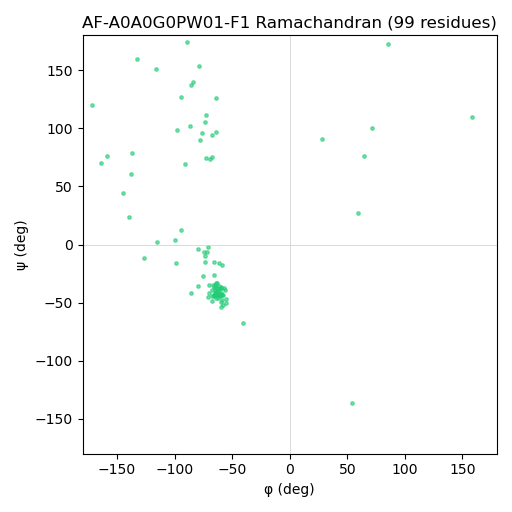5 C CA . VAL A 1 73 ? -4.852 0.384 -2.864 1.00 96.56 73 VAL A CA 1
ATOM 576 C C . VAL A 1 73 ? -4.262 0.060 -1.477 1.00 96.56 73 VAL A C 1
ATOM 578 O O . VAL A 1 73 ? -3.148 0.475 -1.151 1.00 96.56 73 VAL A O 1
ATOM 581 N N . LEU A 1 74 ? -4.940 -0.747 -0.647 1.00 97.94 74 LEU A N 1
ATOM 582 C CA . LEU A 1 74 ? -4.340 -1.268 0.595 1.00 97.94 74 LEU A CA 1
ATOM 583 C C . LEU A 1 74 ? -3.155 -2.202 0.329 1.00 97.94 74 LEU A C 1
ATOM 585 O O . LEU A 1 74 ? -2.172 -2.169 1.074 1.00 97.94 74 LEU A O 1
ATOM 589 N N . GLY A 1 75 ? -3.261 -3.043 -0.700 1.00 96.31 75 GLY A N 1
ATOM 590 C CA . GLY A 1 75 ? -2.190 -3.913 -1.172 1.00 96.31 75 GLY A CA 1
ATOM 591 C C . GLY A 1 75 ? -0.930 -3.123 -1.509 1.00 96.31 75 GLY A C 1
ATOM 592 O O . GLY A 1 75 ? 0.122 -3.432 -0.952 1.00 96.31 75 GLY A O 1
ATOM 593 N N . GLU A 1 76 ? -1.057 -2.064 -2.310 1.00 96.62 76 GLU A N 1
ATOM 594 C CA . GLU A 1 76 ? 0.044 -1.171 -2.696 1.00 96.62 76 GLU A CA 1
ATOM 595 C C . GLU A 1 76 ? 0.763 -0.595 -1.470 1.00 96.62 76 GLU A C 1
ATOM 597 O O . GLU A 1 76 ? 1.985 -0.699 -1.346 1.00 96.62 76 GLU A O 1
ATOM 602 N N . TYR A 1 77 ? 0.016 -0.089 -0.482 1.00 97.88 77 TYR A N 1
ATOM 603 C CA . TYR A 1 77 ? 0.615 0.404 0.762 1.00 97.88 77 TYR A CA 1
ATOM 604 C C . TYR A 1 77 ? 1.424 -0.672 1.499 1.00 97.88 77 TYR A C 1
ATOM 606 O O . TYR A 1 77 ? 2.560 -0.426 1.920 1.00 97.88 77 TYR A O 1
ATOM 614 N N . PHE A 1 78 ? 0.871 -1.876 1.667 1.00 97.38 78 PHE A N 1
ATOM 615 C CA . PHE A 1 78 ? 1.587 -2.950 2.357 1.00 97.38 78 PHE A CA 1
ATOM 616 C C . PHE A 1 78 ? 2.771 -3.481 1.546 1.00 97.38 78 PHE A C 1
ATOM 618 O O . PHE A 1 78 ? 3.800 -3.816 2.138 1.00 97.38 78 PHE A O 1
ATOM 625 N N . MET A 1 79 ? 2.666 -3.527 0.219 1.00 95.62 79 MET A N 1
ATOM 626 C CA . MET A 1 79 ? 3.782 -3.868 -0.658 1.00 95.62 79 MET A CA 1
ATOM 627 C C . MET A 1 79 ? 4.909 -2.844 -0.538 1.00 95.62 79 MET A C 1
ATOM 629 O O . MET A 1 79 ? 6.051 -3.256 -0.344 1.00 95.62 79 MET A O 1
ATOM 633 N N . GLY A 1 80 ? 4.606 -1.547 -0.487 1.00 95.12 80 GLY A N 1
ATOM 634 C CA . GLY A 1 80 ? 5.587 -0.501 -0.189 1.00 95.12 80 GLY A CA 1
ATOM 635 C C . GLY A 1 80 ? 6.285 -0.696 1.161 1.00 95.12 80 GLY A C 1
ATOM 636 O O . GLY A 1 80 ? 7.511 -0.625 1.259 1.00 95.12 80 GLY A O 1
ATOM 637 N N . GLN A 1 81 ? 5.536 -1.042 2.218 1.00 94.88 81 GLN A N 1
ATOM 638 C CA . GLN A 1 81 ? 6.124 -1.340 3.535 1.00 94.88 81 GLN A CA 1
ATOM 639 C C . GLN A 1 81 ? 7.048 -2.572 3.526 1.00 94.88 81 GLN A C 1
ATOM 641 O O . GLN A 1 81 ? 8.012 -2.614 4.292 1.00 94.88 81 GLN A O 1
ATOM 646 N N . MET A 1 82 ? 6.758 -3.579 2.696 1.00 93.62 82 MET A N 1
ATOM 647 C CA . MET A 1 82 ? 7.537 -4.821 2.618 1.00 93.62 82 MET A CA 1
ATOM 648 C C . MET A 1 82 ? 8.742 -4.721 1.673 1.00 93.62 82 MET A C 1
ATOM 650 O O . MET A 1 82 ? 9.815 -5.232 1.994 1.00 93.62 82 MET A O 1
ATOM 654 N N . SER A 1 83 ? 8.562 -4.084 0.519 1.00 90.00 83 SER A N 1
ATO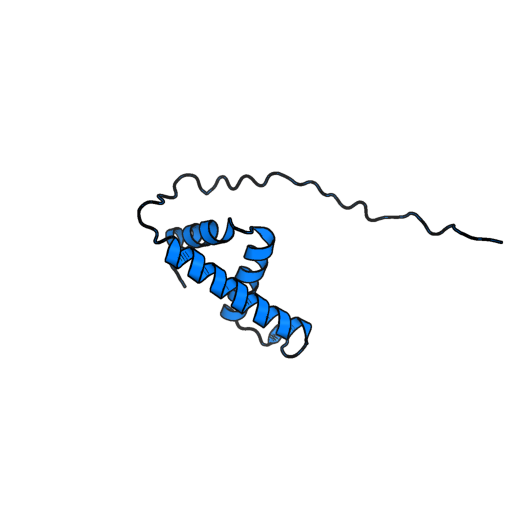M 655 C CA . SER A 1 83 ? 9.519 -4.057 -0.593 1.00 90.00 83 SER A CA 1
ATOM 656 C C . SER A 1 83 ? 10.364 -2.781 -0.633 1.00 90.00 83 SER A C 1
ATOM 658 O O . SER A 1 83 ? 11.403 -2.756 -1.301 1.00 90.00 83 SER A O 1
ATOM 660 N N . GLY A 1 84 ? 9.955 -1.725 0.080 1.00 90.50 84 GLY A N 1
ATOM 661 C CA . GLY A 1 84 ? 10.627 -0.427 0.072 1.00 90.50 84 GLY A CA 1
ATOM 662 C C . GLY A 1 84 ? 10.788 0.118 -1.348 1.00 90.50 84 GLY A C 1
ATOM 663 O O . GLY A 1 84 ? 9.901 -0.022 -2.183 1.00 90.50 84 GLY A O 1
ATOM 664 N N . GLU A 1 85 ? 11.967 0.660 -1.662 1.00 85.38 85 GLU A N 1
ATOM 665 C CA . GLU A 1 85 ? 12.279 1.233 -2.986 1.00 85.38 85 GLU A CA 1
ATOM 666 C C . GLU A 1 85 ? 12.132 0.236 -4.152 1.00 85.38 85 GLU A C 1
ATOM 668 O O . GLU A 1 85 ? 12.018 0.644 -5.306 1.00 85.38 85 GLU A O 1
ATOM 673 N N . SER A 1 86 ? 12.108 -1.076 -3.877 1.00 90.19 86 SER A N 1
ATOM 674 C CA . SER A 1 86 ? 11.897 -2.086 -4.922 1.00 90.19 86 SER A CA 1
ATOM 675 C C . SER A 1 86 ? 10.446 -2.144 -5.404 1.00 90.19 86 SER A C 1
ATOM 677 O O . SER A 1 86 ? 10.202 -2.718 -6.465 1.00 90.19 86 SER A O 1
ATOM 679 N N . HIS A 1 87 ? 9.491 -1.554 -4.680 1.00 94.19 87 HIS A N 1
ATOM 680 C CA . HIS A 1 87 ? 8.077 -1.610 -5.040 1.00 94.19 87 HIS A CA 1
ATOM 681 C C . HIS A 1 87 ? 7.791 -0.963 -6.403 1.00 94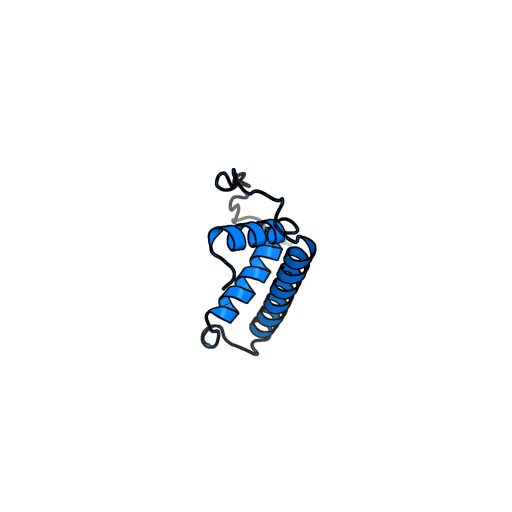.19 87 HIS A C 1
ATOM 683 O O . HIS A 1 87 ? 7.185 -1.597 -7.257 1.00 94.19 87 HIS A O 1
ATOM 689 N N . ALA A 1 88 ? 8.372 0.204 -6.691 1.00 91.75 88 ALA A N 1
ATOM 690 C CA . ALA A 1 88 ? 8.227 0.843 -8.001 1.00 91.75 88 ALA A CA 1
ATOM 691 C C . ALA A 1 88 ? 8.752 -0.039 -9.149 1.00 91.75 88 ALA A C 1
ATOM 693 O O . ALA A 1 88 ? 8.168 -0.107 -10.229 1.00 91.75 88 ALA A O 1
ATOM 694 N N . SER A 1 89 ? 9.838 -0.785 -8.911 1.00 90.25 89 SER A N 1
ATOM 695 C CA . SER A 1 89 ? 10.307 -1.764 -9.894 1.00 90.25 89 SER A CA 1
ATOM 696 C C . SER A 1 89 ? 9.322 -2.922 -10.059 1.00 90.25 89 SER A C 1
ATOM 698 O O . SER A 1 89 ? 9.132 -3.393 -11.176 1.00 90.25 89 SER A O 1
ATOM 700 N N . MET A 1 90 ? 8.650 -3.344 -8.983 1.00 89.81 90 MET A N 1
ATOM 701 C CA . MET A 1 90 ? 7.592 -4.352 -9.035 1.00 89.81 90 MET A CA 1
ATOM 702 C C . MET A 1 90 ? 6.381 -3.872 -9.833 1.00 89.81 90 MET A C 1
ATOM 704 O O . MET A 1 90 ? 5.919 -4.641 -10.670 1.00 89.81 90 MET A O 1
ATOM 708 N N . ASN A 1 91 ? 5.945 -2.620 -9.679 1.00 89.31 91 ASN A N 1
ATOM 709 C CA . ASN A 1 91 ? 4.819 -2.088 -10.453 1.00 89.31 91 ASN A CA 1
ATOM 710 C C . ASN A 1 91 ? 5.164 -1.995 -11.939 1.00 89.31 91 ASN A C 1
ATOM 712 O O . ASN A 1 91 ? 4.415 -2.518 -12.757 1.00 89.31 91 ASN A O 1
ATOM 716 N N . ALA A 1 92 ? 6.354 -1.505 -12.312 1.00 88.69 92 ALA A N 1
ATOM 717 C CA . ALA A 1 92 ? 6.807 -1.582 -13.709 1.00 88.69 92 ALA A CA 1
ATOM 718 C C . ALA A 1 92 ? 6.817 -3.030 -14.248 1.00 88.69 92 ALA A C 1
ATOM 720 O O . ALA A 1 92 ? 6.441 -3.285 -15.394 1.00 88.69 92 ALA A O 1
ATOM 721 N N . MET A 1 93 ? 7.231 -3.965 -13.385 1.00 86.75 93 MET A N 1
ATOM 722 C CA . MET A 1 93 ? 7.063 -5.422 -13.470 1.00 86.75 93 MET A CA 1
ATOM 723 C C . MET A 1 93 ? 5.682 -5.827 -13.990 1.00 86.75 93 MET A C 1
ATOM 725 O O . MET A 1 93 ? 5.506 -6.401 -15.070 1.00 86.75 93 MET A O 1
ATOM 729 N N . MET A 1 94 ? 4.706 -5.520 -13.145 1.00 84.00 94 MET A N 1
ATOM 730 C CA . MET A 1 94 ? 3.313 -5.917 -13.281 1.00 84.00 94 MET A CA 1
ATOM 731 C C . MET A 1 94 ? 2.644 -5.242 -14.474 1.00 84.00 94 MET A C 1
ATOM 733 O O . MET A 1 94 ? 2.029 -5.937 -15.278 1.00 84.00 94 MET A O 1
ATOM 737 N N . ILE A 1 95 ? 2.867 -3.941 -14.661 1.00 84.06 95 ILE A N 1
ATOM 738 C CA . ILE A 1 95 ? 2.333 -3.156 -15.779 1.00 84.06 95 ILE A CA 1
ATOM 739 C C . ILE A 1 95 ? 2.802 -3.725 -17.119 1.00 84.06 95 ILE A C 1
ATOM 741 O O . ILE A 1 95 ? 2.018 -3.869 -18.055 1.00 84.06 95 ILE A O 1
ATOM 745 N N . GLN A 1 96 ? 4.073 -4.126 -17.225 1.00 80.44 96 GLN A N 1
ATOM 746 C CA . GLN A 1 96 ? 4.566 -4.759 -18.448 1.00 80.44 96 GLN A CA 1
ATOM 747 C C . GLN A 1 96 ? 3.913 -6.128 -18.706 1.00 80.44 96 GLN A C 1
ATOM 749 O O . GLN A 1 96 ? 3.695 -6.493 -19.863 1.00 80.44 96 GLN A O 1
ATOM 754 N N . ALA A 1 97 ? 3.651 -6.908 -17.657 1.00 79.38 97 ALA A N 1
ATOM 755 C CA . ALA A 1 97 ? 3.120 -8.262 -17.781 1.00 79.38 97 ALA A CA 1
ATOM 756 C C . ALA A 1 97 ? 1.602 -8.297 -18.023 1.00 79.38 97 ALA A C 1
ATOM 758 O O . ALA A 1 97 ? 1.123 -9.168 -18.753 1.00 79.38 97 ALA A O 1
ATOM 759 N N . HIS A 1 98 ? 0.861 -7.372 -17.413 1.00 78.50 98 HIS A N 1
ATOM 760 C CA . HIS A 1 98 ? -0.597 -7.421 -17.316 1.00 78.50 98 HIS A CA 1
ATOM 761 C C . HIS A 1 98 ? -1.309 -6.155 -17.817 1.00 78.50 98 HIS A C 1
ATOM 763 O O . HIS A 1 98 ? -2.505 -6.229 -18.087 1.00 78.50 98 HIS A O 1
ATOM 769 N N . GLY A 1 99 ? -0.586 -5.057 -18.057 1.00 72.12 99 GLY A N 1
ATOM 770 C CA . GLY A 1 99 ? -1.172 -3.728 -18.255 1.00 72.12 99 GLY A CA 1
ATOM 771 C C . GLY A 1 99 ? -1.417 -3.014 -16.922 1.00 72.12 99 GLY A C 1
ATOM 772 O O . GLY A 1 99 ? -1.215 -3.598 -15.861 1.00 72.12 99 GLY A O 1
ATOM 773 N N . GLU A 1 100 ? -1.807 -1.743 -16.992 1.00 71.56 100 GLU A N 1
ATOM 774 C CA . GLU A 1 100 ? -2.445 -1.049 -15.864 1.00 71.56 100 GLU A CA 1
ATOM 775 C C . GLU A 1 100 ? -3.944 -1.378 -15.878 1.00 71.56 100 GLU A C 1
A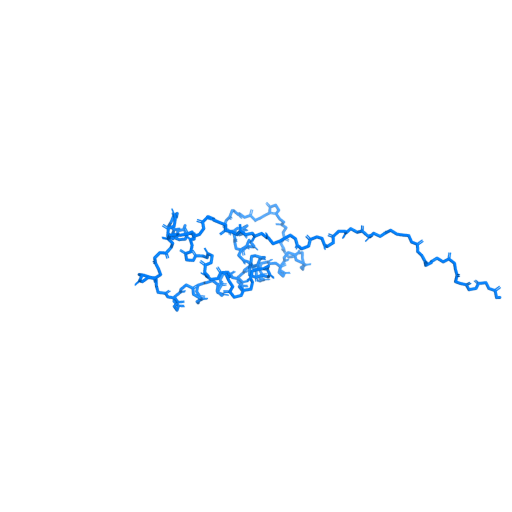TOM 777 O O . GLU A 1 100 ? -4.533 -1.458 -16.964 1.00 71.56 100 GLU A O 1
ATOM 782 N N . ASP A 1 101 ? -4.522 -1.604 -14.696 1.00 58.72 101 ASP A N 1
ATOM 783 C CA . ASP A 1 101 ? -5.968 -1.788 -14.498 1.00 58.72 101 ASP A CA 1
ATOM 784 C C . ASP A 1 101 ? -6.711 -0.438 -14.476 1.00 58.72 101 ASP A C 1
ATOM 786 O O . ASP A 1 101 ? -6.167 0.541 -13.915 1.00 58.72 101 ASP A O 1
#

Secondary structure (DSSP, 8-state):
----------------------GGGTT--GGG--HHHHHHHHHHHHHHHHHHHHHHHTTSS-GGG--HHHHHHHHHHHHHHHHTTHHHHHHHHHHHHH---

Radius of gyration: 19.75 Å; Cα contacts (8 Å, |Δi|>4): 52; chains: 1; bounding box: 34×28×72 Å

Mean predicted aligned error: 12.12 Å

Nearest PDB structures (foldseek):
  5t9f-assembly1_B  TM=3.864E-01  e=9.750E+00  Glycine max

Sequence (101 aa):
MKRLLITTFIFGSLLVAGSVNAQMMGNFSNTTVDWNEVVEHTAREEQEGKELWNKLQAKEIACENLDDEQYGVLGEYFMGQMSGESHASMNAMMIQAHGED

pLDDT: mean 80.41, std 19.07, range [45.19, 98.56]

Foldseek 3Di:
DDDDDPPDDDDPPDPPVPPPPPVVQPDDDPVPDPLVCLQVVLVVLLVLLVVLVVCVVVVVDDPVPDDPVNVVSVVSNVLCVVQPPCSSVVVSVCCVVPNDD

Solvent-accessible surface area (backbone atoms only — not comparable to full-atom values): 6410 Å² total; per-residue (Å²): 142,86,78,89,87,87,85,85,82,86,83,90,72,79,85,71,81,68,82,79,75,75,75,86,63,84,78,77,74,70,90,82,64,62,62,68,58,41,44,53,49,45,54,48,40,26,49,53,10,46,54,54,50,50,35,47,77,70,61,78,48,57,78,92,75,56,53,75,65,58,51,47,31,40,46,42,23,53,43,35,72,73,48,46,86,51,32,36,58,47,49,56,50,44,36,74,75,73,46,82,134